Protein AF-A0A1D6LW05-F1 (afdb_monomer_lite)

Foldseek 3Di:
DDDPVVVVVVVVVVVVVPPPPPPPPPPDPLDPDQDDPVCVVSNVVNVVVPDPPDDFDKDWDWDKDFDDCPDPVVVVQVCVCCVVPVCVVVPDPVVVDTDIDIGTDWIWGDDDPPGTDTDDPCCVVVPPD

pLDDT: mean 74.73, std 19.34, range [39.0, 96.81]

Organism: Zea mays (NCBI:txid4577)

Structure (mmCIF, N/CA/C/O backbone):
data_AF-A0A1D6LW05-F1
#
_entry.id   AF-A0A1D6LW05-F1
#
loop_
_atom_site.group_PDB
_atom_site.id
_atom_site.type_symbol
_atom_site.label_atom_id
_atom_site.label_alt_id
_atom_site.label_comp_id
_atom_site.label_asym_id
_atom_site.label_entity_id
_atom_site.label_seq_id
_atom_site.pdbx_PDB_ins_code
_atom_site.Cartn_x
_atom_site.Cartn_y
_atom_site.Cartn_z
_atom_site.occupancy
_atom_site.B_iso_or_equiv
_atom_site.auth_seq_id
_atom_site.auth_comp_id
_atom_site.auth_asym_id
_atom_site.auth_atom_id
_atom_site.pdbx_PDB_model_num
ATOM 1 N N . MET A 1 1 ? -79.691 5.436 10.954 1.00 48.62 1 MET A N 1
ATOM 2 C CA . MET A 1 1 ? -79.821 6.422 9.859 1.00 48.62 1 MET A CA 1
ATOM 3 C C . MET A 1 1 ? -78.956 7.618 10.227 1.00 48.62 1 MET A C 1
ATOM 5 O O . MET A 1 1 ? -79.292 8.324 11.165 1.00 48.62 1 MET A O 1
ATOM 9 N N . ILE A 1 2 ? -77.781 7.745 9.608 1.00 49.88 2 ILE A N 1
ATOM 10 C CA . ILE A 1 2 ? -76.783 8.776 9.936 1.00 49.88 2 ILE A CA 1
ATOM 11 C C . ILE A 1 2 ? -77.099 10.020 9.095 1.00 49.88 2 ILE A C 1
ATOM 13 O O . ILE A 1 2 ? -77.334 9.902 7.895 1.00 49.88 2 ILE A O 1
ATOM 17 N N . SER A 1 3 ? -77.164 11.189 9.737 1.00 55.28 3 SER A N 1
ATOM 18 C CA . SER A 1 3 ? -77.530 12.464 9.103 1.00 55.28 3 SER A CA 1
ATOM 19 C C . SER A 1 3 ? -76.555 12.853 7.972 1.00 55.28 3 SER A C 1
ATOM 21 O O . SER A 1 3 ? -75.348 12.636 8.130 1.00 55.28 3 SER A O 1
ATOM 23 N N . PRO A 1 4 ? -77.028 13.485 6.874 1.00 55.66 4 PRO A N 1
ATOM 24 C CA . PRO A 1 4 ? -76.196 13.926 5.743 1.00 55.66 4 PRO A CA 1
ATOM 25 C C . PRO A 1 4 ? -74.994 14.800 6.136 1.00 55.66 4 PRO A C 1
ATOM 27 O O . PRO A 1 4 ? -73.990 14.830 5.426 1.00 55.66 4 PRO A O 1
ATOM 30 N N . ALA A 1 5 ? -75.057 15.466 7.294 1.00 54.94 5 ALA A N 1
ATOM 31 C CA . ALA A 1 5 ? -73.980 16.308 7.811 1.00 54.94 5 ALA A CA 1
ATOM 32 C C . ALA A 1 5 ? -72.704 15.523 8.184 1.00 54.94 5 ALA A C 1
ATOM 34 O O . ALA A 1 5 ? -71.603 16.063 8.090 1.00 54.94 5 ALA A O 1
ATOM 35 N N . HIS A 1 6 ? -72.814 14.241 8.552 1.00 50.94 6 HIS A N 1
ATOM 36 C CA . HIS A 1 6 ? -71.648 13.434 8.932 1.00 50.94 6 HIS A CA 1
ATOM 37 C C . HIS A 1 6 ? -70.903 12.828 7.732 1.00 50.94 6 HIS A C 1
ATOM 39 O O . HIS A 1 6 ? -69.702 12.577 7.834 1.00 50.94 6 HIS A O 1
ATOM 45 N N . LEU A 1 7 ? -71.557 12.658 6.574 1.00 50.62 7 LEU A N 1
ATOM 46 C CA . LEU A 1 7 ? -70.873 12.224 5.346 1.00 50.62 7 LEU A CA 1
ATOM 47 C C . LEU A 1 7 ? -69.998 13.335 4.744 1.00 50.62 7 LEU A C 1
ATOM 49 O O . LEU A 1 7 ? -68.934 13.047 4.197 1.00 50.62 7 LEU A O 1
ATOM 53 N N . ALA A 1 8 ? -70.407 14.599 4.880 1.00 50.34 8 ALA A N 1
ATOM 54 C CA . ALA A 1 8 ? -69.641 15.734 4.366 1.00 50.34 8 ALA A CA 1
ATOM 55 C C . ALA A 1 8 ? -68.303 15.920 5.106 1.00 50.34 8 ALA A C 1
ATOM 57 O O . ALA A 1 8 ? -67.286 16.233 4.487 1.00 50.34 8 ALA A O 1
ATOM 58 N N . PHE A 1 9 ? -68.272 15.653 6.416 1.00 49.72 9 PHE A N 1
ATOM 59 C CA . PHE A 1 9 ? -67.049 15.783 7.212 1.00 49.72 9 PHE A CA 1
ATOM 60 C C . PHE A 1 9 ? -66.037 14.659 6.926 1.00 49.72 9 PHE A C 1
ATOM 62 O O . PHE A 1 9 ? -64.832 14.904 6.874 1.00 49.72 9 PHE A O 1
ATOM 69 N N . ALA A 1 10 ? -66.515 13.438 6.658 1.00 51.19 10 ALA A N 1
ATOM 70 C CA . ALA A 1 10 ? -65.657 12.310 6.290 1.00 51.19 10 ALA A CA 1
ATOM 71 C C . ALA A 1 10 ? -65.035 12.468 4.887 1.00 51.19 10 ALA A C 1
ATOM 73 O O . ALA A 1 10 ? -63.874 12.108 4.685 1.00 51.19 10 ALA A O 1
ATOM 74 N N . ALA A 1 11 ? -65.762 13.059 3.931 1.00 50.94 11 ALA A N 1
ATOM 75 C CA . ALA A 1 11 ? -65.242 13.319 2.586 1.00 50.94 11 ALA A CA 1
ATOM 76 C C . ALA A 1 11 ? -64.167 14.425 2.566 1.00 50.94 11 ALA A C 1
ATOM 78 O O . ALA A 1 11 ? -63.179 14.307 1.842 1.00 50.94 11 ALA A O 1
ATOM 79 N N . ALA A 1 12 ? -64.305 15.460 3.402 1.00 49.50 12 ALA A N 1
ATOM 80 C CA . ALA A 1 12 ? -63.306 16.525 3.515 1.00 49.50 12 ALA A CA 1
ATOM 81 C C . ALA A 1 12 ? -62.000 16.047 4.181 1.00 49.50 12 ALA A C 1
ATOM 83 O O . ALA A 1 12 ? -60.914 16.470 3.786 1.00 49.50 12 ALA A O 1
ATOM 84 N N . PHE A 1 13 ? -62.076 15.113 5.135 1.00 42.78 13 PHE A N 1
ATOM 85 C CA . PHE A 1 13 ? -60.886 14.583 5.809 1.00 42.78 13 PHE A CA 1
ATOM 86 C C . PHE A 1 13 ? -60.072 13.623 4.919 1.00 42.78 13 PHE A C 1
ATOM 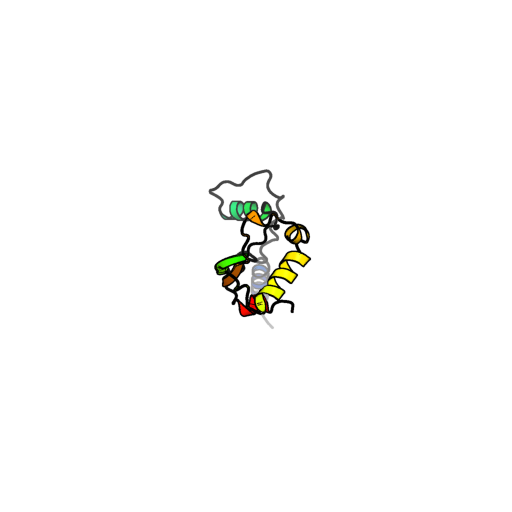88 O O . PHE A 1 13 ? -58.846 13.579 5.002 1.00 42.78 13 PHE A O 1
ATOM 95 N N . LEU A 1 14 ? -60.728 12.908 3.998 1.00 41.69 14 LEU A N 1
ATOM 96 C CA . LEU A 1 14 ? -60.069 12.010 3.038 1.00 41.69 14 LEU A CA 1
ATOM 97 C C . LEU A 1 14 ? -59.466 12.721 1.814 1.00 41.69 14 LEU A C 1
ATOM 99 O O . LEU A 1 14 ? -58.608 12.137 1.149 1.00 41.69 14 LEU A O 1
ATOM 103 N N . LEU A 1 15 ? -59.844 13.974 1.533 1.00 40.84 15 LEU A N 1
ATOM 104 C CA . LEU A 1 15 ? -59.234 14.762 0.453 1.00 40.84 15 LEU A CA 1
ATOM 105 C C . LEU A 1 15 ? -57.953 15.500 0.885 1.00 40.84 15 LEU A C 1
ATOM 107 O O . LEU A 1 15 ? -57.097 15.767 0.048 1.00 40.84 15 LEU A O 1
ATOM 111 N N . VAL A 1 16 ? -57.784 15.781 2.183 1.00 47.56 16 VAL A N 1
ATOM 112 C CA . VAL A 1 16 ? -56.595 16.476 2.723 1.00 47.56 16 VAL A CA 1
ATOM 113 C C . VAL A 1 16 ? -55.407 15.526 2.939 1.00 47.56 16 VAL A C 1
ATOM 115 O O . VAL A 1 16 ? -54.256 15.949 2.897 1.00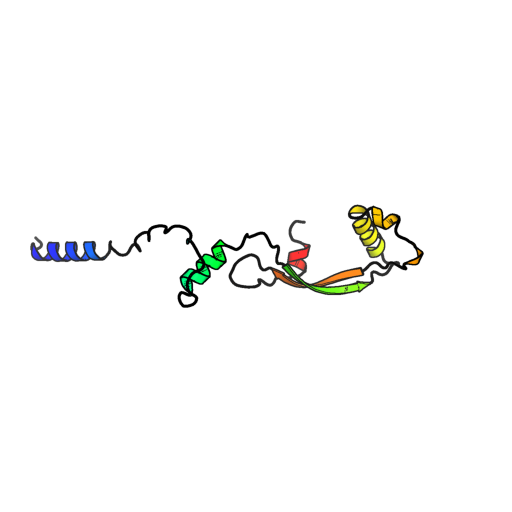 47.56 16 VAL A O 1
ATOM 118 N N . VAL A 1 17 ? -55.649 14.220 3.098 1.00 45.75 17 VAL A N 1
ATOM 119 C CA . VAL A 1 17 ? -54.585 13.235 3.397 1.00 45.75 17 VAL A CA 1
ATOM 120 C C . VAL A 1 17 ? -54.002 12.569 2.135 1.00 45.75 17 VAL A C 1
ATOM 122 O O . VAL A 1 17 ? -53.021 11.836 2.215 1.00 45.75 17 VAL A O 1
ATOM 125 N N . ARG A 1 18 ? -54.525 12.859 0.933 1.00 40.62 18 ARG A N 1
ATOM 126 C CA . ARG A 1 18 ? -53.946 12.377 -0.342 1.00 40.62 18 ARG A CA 1
ATOM 127 C C . ARG A 1 18 ? -53.048 13.383 -1.074 1.00 40.62 18 ARG A C 1
ATOM 129 O O . ARG A 1 18 ? -52.501 13.033 -2.115 1.00 40.62 18 ARG A O 1
ATOM 136 N N . SER A 1 19 ? -52.832 14.586 -0.542 1.00 42.75 19 SER A N 1
ATOM 137 C CA . SER A 1 19 ? -52.003 15.624 -1.185 1.00 42.75 19 SER A CA 1
ATOM 138 C C . SER A 1 19 ? -50.597 15.788 -0.591 1.00 42.75 19 SER A C 1
ATOM 140 O O . SER A 1 19 ? -49.963 16.819 -0.791 1.00 42.75 19 SER A O 1
ATOM 142 N N . SER A 1 20 ? -50.084 14.780 0.116 1.00 45.75 20 SER A N 1
ATOM 143 C CA . SER A 1 20 ? -48.708 14.757 0.635 1.00 45.75 20 SER A CA 1
ATOM 144 C C . SER A 1 20 ? -47.909 13.544 0.154 1.00 45.75 20 SER A C 1
ATOM 146 O O . SER A 1 20 ? -47.030 13.043 0.850 1.00 45.75 20 SER A O 1
ATOM 148 N N . ALA A 1 21 ? -48.130 13.112 -1.089 1.00 43.59 21 ALA A N 1
ATOM 149 C CA . ALA A 1 21 ? -46.968 12.691 -1.860 1.00 43.59 21 ALA A CA 1
ATOM 150 C C . ALA A 1 21 ? -46.183 13.981 -2.141 1.00 43.59 21 ALA A C 1
ATOM 152 O O . ALA A 1 21 ? -46.785 14.905 -2.699 1.00 43.59 21 ALA A O 1
ATOM 153 N N . PRO A 1 22 ? -44.899 14.117 -1.752 1.00 43.97 22 PRO A N 1
ATOM 154 C CA . PRO A 1 22 ? -44.088 15.181 -2.317 1.00 43.97 22 PRO A CA 1
ATOM 155 C C . PRO A 1 22 ? -44.199 14.989 -3.823 1.00 43.97 22 PRO A C 1
ATOM 157 O O . PRO A 1 22 ? -43.804 13.942 -4.344 1.00 43.97 22 PRO A O 1
ATOM 160 N N . GLY A 1 23 ? -44.875 15.932 -4.488 1.00 39.00 23 GLY A N 1
ATOM 161 C CA . GLY A 1 23 ? -45.067 15.882 -5.926 1.00 39.00 23 GLY A CA 1
ATOM 162 C C . GLY A 1 23 ? -43.715 15.572 -6.530 1.00 39.00 23 GLY A C 1
ATOM 163 O O . GLY A 1 23 ? -42.718 16.132 -6.067 1.00 39.00 23 GLY A O 1
ATOM 164 N N . ALA A 1 24 ? -43.675 14.626 -7.469 1.00 48.41 24 ALA A N 1
ATOM 165 C CA . ALA A 1 24 ? -42.490 14.362 -8.260 1.00 48.41 24 ALA A CA 1
ATOM 166 C C . ALA A 1 24 ? -42.004 15.719 -8.770 1.00 48.41 24 ALA A C 1
ATOM 168 O O . ALA A 1 24 ? -42.574 16.287 -9.703 1.00 48.41 24 ALA A O 1
ATOM 169 N N . ALA A 1 25 ? -41.033 16.295 -8.057 1.00 43.66 25 ALA A N 1
ATOM 170 C CA . ALA A 1 25 ? -40.428 17.548 -8.418 1.00 43.66 25 ALA A CA 1
ATOM 171 C C . ALA A 1 25 ? -39.794 17.210 -9.746 1.00 43.66 25 ALA A C 1
ATOM 173 O O . ALA A 1 25 ? -38.901 16.361 -9.790 1.00 43.66 25 ALA A O 1
ATOM 174 N N . ALA A 1 26 ? -40.387 17.767 -10.804 1.00 43.66 26 ALA A N 1
ATOM 175 C CA . ALA A 1 26 ? -39.979 17.586 -12.178 1.00 43.66 26 ALA A CA 1
ATOM 176 C C . ALA A 1 26 ? -38.466 17.411 -12.203 1.00 43.66 26 ALA A C 1
ATOM 178 O O . ALA A 1 26 ? -37.759 18.254 -11.641 1.00 43.66 26 ALA A O 1
ATOM 179 N N . ALA A 1 27 ? -37.996 16.293 -12.757 1.00 45.53 27 ALA A N 1
ATOM 180 C CA . ALA A 1 27 ? -36.585 16.078 -13.010 1.00 45.53 27 ALA A CA 1
ATOM 181 C C . ALA A 1 27 ? -36.105 17.267 -13.852 1.00 45.53 27 ALA A C 1
ATOM 183 O O . ALA A 1 27 ? -36.297 17.309 -15.065 1.00 45.53 27 ALA A O 1
ATOM 184 N N . ARG A 1 28 ? -35.607 18.303 -13.171 1.00 48.00 28 ARG A N 1
ATOM 185 C CA . ARG A 1 28 ? -35.069 19.500 -13.796 1.00 48.00 28 ARG A CA 1
ATOM 186 C C . ARG A 1 28 ? -33.749 19.081 -14.435 1.00 48.00 28 ARG A C 1
ATOM 188 O O . ARG A 1 28 ? -33.012 18.312 -13.809 1.00 48.00 28 ARG A O 1
ATOM 195 N N . PRO A 1 29 ? -33.480 19.533 -15.668 1.00 46.72 29 PRO A N 1
ATOM 196 C CA . PRO A 1 29 ? -32.302 19.121 -16.411 1.00 46.72 29 PRO A CA 1
ATOM 197 C C . PRO A 1 29 ? -31.036 19.370 -15.588 1.00 46.72 29 PRO A C 1
ATOM 199 O O . PRO A 1 29 ? -30.965 20.316 -14.801 1.00 46.72 29 PRO A O 1
ATOM 202 N N . ILE A 1 30 ? -30.067 18.466 -15.744 1.00 55.00 30 ILE A N 1
ATOM 203 C CA . ILE A 1 30 ? -28.737 18.550 -15.139 1.00 55.00 30 ILE A CA 1
ATOM 204 C C . ILE A 1 30 ? -28.156 19.915 -15.538 1.00 55.00 30 ILE A C 1
ATOM 206 O O . ILE A 1 30 ? -27.950 20.176 -16.715 1.00 55.00 30 ILE A O 1
ATOM 210 N N . PHE A 1 31 ? -28.024 20.787 -14.536 1.00 52.06 31 PHE A N 1
ATOM 211 C CA . PHE A 1 31 ? -27.786 22.230 -14.612 1.00 52.06 31 PHE A CA 1
ATOM 212 C C . PHE A 1 31 ? -26.784 22.680 -15.696 1.00 52.06 31 PHE A C 1
ATOM 214 O O . PHE A 1 31 ? -25.661 22.181 -15.732 1.00 52.06 31 PHE A O 1
ATOM 221 N N . ASP A 1 32 ? -27.138 23.728 -16.455 1.00 59.94 32 ASP A N 1
ATOM 222 C CA . ASP A 1 32 ? -26.296 24.443 -17.444 1.00 59.94 32 ASP A CA 1
ATOM 223 C C . ASP A 1 32 ? -25.096 25.213 -16.828 1.00 59.94 32 ASP A C 1
ATOM 225 O O . ASP A 1 32 ? -24.519 26.110 -17.444 1.00 59.94 32 ASP A O 1
ATOM 229 N N . GLY A 1 33 ? -24.693 24.902 -15.591 1.00 69.19 33 GLY A N 1
ATOM 230 C CA . GLY A 1 33 ? -23.588 25.578 -14.912 1.00 69.19 33 GLY A CA 1
ATOM 231 C C . GLY A 1 33 ? -23.491 25.280 -13.415 1.00 69.19 33 GLY A C 1
ATOM 232 O O . GLY A 1 33 ? -24.344 24.613 -12.830 1.00 69.19 33 GLY A O 1
ATOM 233 N N . LYS A 1 34 ? -22.420 25.780 -12.785 1.00 79.12 34 LYS A N 1
ATOM 234 C CA . LYS A 1 34 ? -22.187 25.670 -11.337 1.00 79.12 34 LYS A CA 1
ATOM 235 C C . LYS A 1 34 ? -23.222 26.501 -10.554 1.00 79.12 34 LYS A C 1
ATOM 237 O O . LYS A 1 34 ? -23.288 27.706 -10.791 1.00 79.12 34 LYS A O 1
ATOM 242 N N . PRO A 1 35 ? -23.981 25.910 -9.606 1.00 84.00 35 PRO A N 1
ATOM 243 C CA . PRO A 1 35 ? -24.932 26.642 -8.770 1.00 84.00 35 PRO A CA 1
ATOM 244 C C . PRO A 1 35 ? -24.271 27.721 -7.906 1.00 84.00 35 PRO A C 1
ATOM 246 O O . PRO A 1 35 ? -23.073 27.656 -7.612 1.00 84.00 35 PRO A O 1
ATOM 249 N N . SER A 1 36 ? -25.071 28.695 -7.461 1.00 78.62 36 SER A N 1
ATOM 250 C CA . SER A 1 36 ? -24.613 29.731 -6.530 1.00 78.62 36 SER A CA 1
ATOM 251 C C . SER A 1 36 ? -24.132 29.105 -5.210 1.00 78.62 36 SER A C 1
ATOM 253 O O . SER A 1 36 ? -24.819 28.229 -4.674 1.00 78.62 36 SER A O 1
ATOM 255 N N . PRO A 1 37 ? -23.021 29.581 -4.609 1.00 70.44 37 PRO A N 1
ATOM 256 C CA . PRO A 1 37 ? -22.550 29.095 -3.309 1.00 70.44 37 PRO A CA 1
ATOM 257 C C . PRO A 1 37 ? -23.566 29.251 -2.169 1.00 70.44 37 PRO A C 1
ATOM 259 O O . PRO A 1 37 ? -23.503 28.513 -1.189 1.00 70.44 37 PRO A O 1
ATOM 262 N N . SER 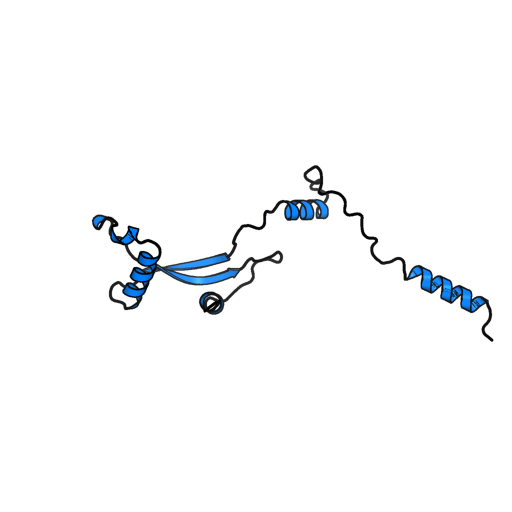A 1 38 ? -24.508 30.194 -2.289 1.00 78.12 38 SER A N 1
ATOM 263 C CA . SER A 1 38 ? -25.591 30.383 -1.317 1.00 78.12 38 SER A CA 1
ATOM 264 C C . SER A 1 38 ? -26.626 29.249 -1.335 1.00 78.12 38 SER A C 1
ATOM 266 O O . SER A 1 38 ? -27.388 29.096 -0.383 1.00 78.12 38 SER A O 1
ATOM 268 N N . GLU A 1 39 ? -26.643 28.417 -2.379 1.00 79.50 39 GLU A N 1
ATOM 269 C CA . GLU A 1 39 ? -27.564 27.294 -2.541 1.00 79.50 39 GLU A CA 1
ATOM 270 C C . GLU A 1 39 ? -26.869 25.970 -2.199 1.00 79.50 39 GLU A C 1
ATOM 272 O O . GLU A 1 39 ? -26.503 25.174 -3.072 1.00 79.50 39 GLU A O 1
ATOM 277 N N . ALA A 1 40 ? -26.685 25.717 -0.901 1.00 71.38 40 ALA A N 1
ATOM 278 C CA . ALA A 1 40 ? -25.920 24.573 -0.398 1.00 71.38 40 ALA A CA 1
ATOM 279 C C . ALA A 1 40 ? -26.402 23.220 -0.960 1.00 71.38 40 ALA A C 1
ATOM 281 O O . ALA A 1 40 ? -25.595 22.389 -1.375 1.00 71.38 40 ALA A O 1
ATOM 282 N N . THR A 1 41 ? -27.719 23.003 -1.042 1.00 73.31 41 THR A N 1
ATOM 283 C CA . THR A 1 41 ? -28.300 21.750 -1.554 1.00 73.31 41 THR A CA 1
ATOM 284 C C . THR A 1 41 ? -28.076 21.563 -3.057 1.00 73.31 41 THR A C 1
ATOM 286 O O . THR A 1 41 ? -27.798 20.446 -3.498 1.00 73.31 41 THR A O 1
ATOM 289 N N . ALA A 1 42 ? -28.178 22.631 -3.853 1.00 74.06 42 ALA A N 1
ATOM 290 C CA . ALA A 1 42 ? -27.936 22.571 -5.295 1.00 74.06 42 ALA A CA 1
ATOM 291 C C . ALA A 1 42 ? -26.444 22.360 -5.586 1.00 74.06 42 ALA A C 1
ATOM 293 O O . ALA A 1 42 ? -26.092 21.493 -6.385 1.00 74.06 42 ALA A O 1
ATOM 294 N N . THR A 1 43 ? -25.570 23.062 -4.859 1.00 74.81 43 THR A N 1
ATOM 295 C CA . THR A 1 43 ? -24.113 22.894 -4.936 1.00 74.81 43 THR A CA 1
ATOM 296 C C . THR A 1 43 ? -23.693 21.470 -4.566 1.00 74.81 43 THR A C 1
ATOM 298 O O . THR A 1 43 ? -22.912 20.858 -5.290 1.00 74.81 43 THR A O 1
ATOM 30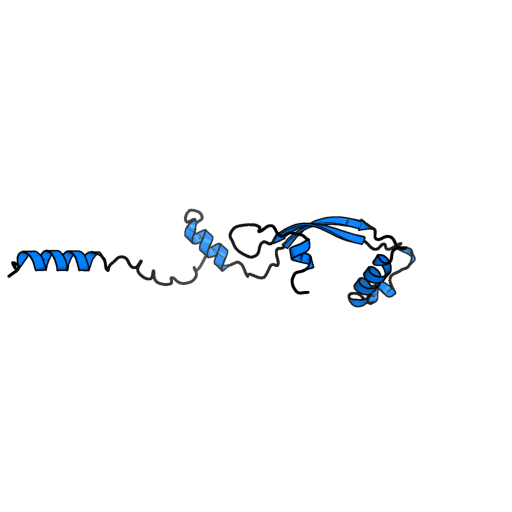1 N N . ALA A 1 44 ? -24.255 20.895 -3.496 1.00 71.38 44 ALA A N 1
ATOM 302 C CA . ALA A 1 44 ? -23.973 19.516 -3.094 1.00 71.38 44 ALA A CA 1
ATOM 303 C C . ALA A 1 44 ? -24.385 18.495 -4.171 1.00 71.38 44 ALA A C 1
ATOM 305 O O . ALA A 1 44 ? -23.624 17.582 -4.487 1.00 71.38 44 ALA A O 1
ATOM 306 N N . ARG A 1 45 ? -25.565 18.674 -4.780 1.00 76.12 45 ARG A N 1
ATOM 307 C CA . ARG A 1 45 ? -26.053 17.818 -5.875 1.00 76.12 45 ARG A CA 1
ATOM 308 C C . ARG A 1 45 ? -25.207 17.953 -7.143 1.00 76.12 45 ARG A C 1
ATOM 310 O O . ARG A 1 45 ? -24.890 16.945 -7.765 1.00 76.12 45 ARG A O 1
ATOM 317 N N . TRP A 1 46 ? -24.804 19.171 -7.497 1.00 77.88 46 TRP A N 1
ATOM 318 C CA . TRP A 1 46 ? -23.942 19.452 -8.647 1.00 77.88 46 TRP A CA 1
ATOM 319 C C . TRP A 1 46 ? -22.522 18.888 -8.471 1.00 77.88 46 TRP A C 1
ATOM 321 O O . TRP A 1 46 ? -21.965 18.323 -9.411 1.00 77.88 46 TRP A O 1
ATOM 331 N N . LEU A 1 47 ? -21.949 18.969 -7.263 1.00 66.88 47 LEU A N 1
ATOM 332 C CA . LEU A 1 47 ? -20.669 18.329 -6.932 1.00 66.88 47 LEU A CA 1
ATOM 333 C C . LEU A 1 47 ? -20.766 16.801 -7.023 1.00 66.88 47 LEU A C 1
ATOM 335 O O . LEU A 1 47 ? -19.898 16.162 -7.610 1.00 66.88 47 LEU A O 1
ATOM 339 N N . ALA A 1 48 ? -21.839 16.212 -6.487 1.00 69.75 48 ALA A N 1
ATOM 340 C CA . ALA A 1 48 ? -22.065 14.770 -6.562 1.00 69.75 48 ALA A CA 1
ATOM 341 C C . ALA A 1 48 ? -22.224 14.270 -8.009 1.00 69.75 48 ALA A C 1
ATOM 343 O O . ALA A 1 48 ? -21.751 13.181 -8.322 1.00 69.75 48 ALA A O 1
ATOM 344 N N . ALA A 1 49 ? -22.846 15.070 -8.883 1.00 70.56 49 ALA A N 1
ATOM 345 C CA . ALA A 1 49 ? -23.063 14.740 -10.292 1.00 70.56 49 ALA A CA 1
ATOM 346 C C . ALA A 1 49 ? -21.798 14.842 -11.168 1.00 70.56 49 ALA A C 1
ATOM 348 O O . ALA A 1 49 ? -21.745 14.212 -12.219 1.00 70.56 49 ALA A O 1
ATOM 349 N N . GLN A 1 50 ? -20.785 15.612 -10.756 1.00 67.19 50 GLN A N 1
ATOM 350 C CA . GLN A 1 50 ? -19.526 15.762 -11.505 1.00 67.19 50 GLN A CA 1
ATOM 351 C C . GLN A 1 50 ? -18.425 14.794 -11.096 1.00 67.19 50 GLN A C 1
ATOM 353 O O . GLN A 1 50 ? -17.428 14.670 -11.806 1.00 67.19 50 GLN A O 1
ATOM 358 N N . ASN A 1 51 ? -18.568 14.118 -9.960 1.00 57.44 51 ASN A N 1
ATOM 359 C CA . ASN A 1 51 ? -17.586 13.130 -9.554 1.00 57.44 51 ASN A CA 1
ATOM 360 C C . ASN A 1 51 ? -17.772 11.878 -10.412 1.00 57.44 51 ASN A C 1
ATOM 362 O O . ASN A 1 51 ? -18.698 11.096 -10.206 1.00 57.44 51 ASN A O 1
ATOM 366 N N . THR A 1 52 ? -16.881 11.675 -11.379 1.00 50.06 52 THR A N 1
ATOM 367 C CA . THR A 1 52 ? -16.689 10.374 -12.011 1.00 50.06 52 THR A CA 1
ATOM 368 C C . THR A 1 52 ? -16.219 9.409 -10.921 1.00 50.06 52 THR A C 1
ATOM 370 O O . THR A 1 52 ? -15.104 9.506 -10.410 1.00 50.06 52 THR A O 1
ATOM 373 N N . TRP A 1 53 ? -17.104 8.511 -10.483 1.00 46.41 53 TRP A N 1
ATOM 374 C CA . TRP A 1 53 ? -16.826 7.510 -9.449 1.00 46.41 53 TRP A CA 1
ATOM 375 C C . TRP A 1 53 ? -15.832 6.468 -9.978 1.00 46.41 53 TRP A C 1
ATOM 377 O O . TRP A 1 53 ? -16.207 5.374 -10.382 1.00 46.41 53 TRP A O 1
ATOM 387 N N . GLY A 1 54 ? -14.555 6.843 -10.020 1.00 49.19 54 GLY A N 1
ATOM 388 C CA . GLY A 1 54 ? -13.453 6.022 -10.521 1.00 49.19 54 GLY A CA 1
ATOM 389 C C . GLY A 1 54 ? -12.206 6.059 -9.642 1.00 49.19 54 GLY A C 1
ATOM 390 O O . GLY A 1 54 ? -11.142 5.656 -10.096 1.00 49.19 54 GLY A O 1
ATOM 391 N N . VAL A 1 55 ? -12.297 6.539 -8.397 1.00 46.59 55 VAL A N 1
ATOM 392 C CA . VAL A 1 55 ? -11.133 6.610 -7.503 1.00 46.59 55 VAL A CA 1
ATOM 393 C C . VAL A 1 55 ? -11.298 5.610 -6.364 1.00 46.59 55 VAL A C 1
ATOM 395 O O . VAL A 1 55 ? -12.053 5.825 -5.413 1.00 46.59 55 VAL A O 1
ATOM 398 N N . LEU A 1 56 ? -10.579 4.492 -6.484 1.00 48.16 56 LEU A N 1
ATOM 399 C CA . LEU A 1 56 ? -10.251 3.610 -5.366 1.00 48.16 56 LEU A CA 1
ATOM 400 C C . LEU A 1 56 ? -9.725 4.448 -4.196 1.00 48.16 56 LEU A C 1
ATOM 402 O O . LEU A 1 56 ? -8.799 5.236 -4.365 1.00 48.16 56 LEU A O 1
ATOM 406 N N . ARG A 1 57 ? -10.293 4.268 -3.003 1.00 58.78 57 ARG A N 1
ATOM 407 C CA . ARG A 1 57 ? -9.985 5.118 -1.844 1.00 58.78 57 ARG A CA 1
ATOM 408 C C . ARG A 1 57 ? -9.912 4.308 -0.548 1.00 58.78 57 ARG A C 1
ATOM 410 O O . ARG A 1 57 ? -10.673 4.474 0.401 1.00 58.78 57 ARG A O 1
ATOM 417 N N . HIS A 1 58 ? -8.969 3.380 -0.537 1.00 63.44 58 HIS A N 1
ATOM 418 C CA . HIS A 1 58 ? -8.534 2.751 0.702 1.00 63.44 58 HIS A CA 1
ATOM 419 C C . HIS A 1 58 ? -7.416 3.618 1.276 1.00 63.44 58 HIS A C 1
ATOM 421 O O . HIS A 1 58 ? -6.420 3.857 0.593 1.00 63.44 58 HIS A O 1
ATOM 427 N N . LEU A 1 59 ? -7.589 4.110 2.501 1.00 71.38 59 LEU A N 1
ATOM 428 C CA . LEU A 1 59 ? -6.507 4.736 3.250 1.00 71.38 59 LEU A CA 1
ATOM 429 C C . LEU A 1 59 ? -5.881 3.668 4.145 1.00 71.38 59 LEU A C 1
ATOM 431 O O . LEU A 1 59 ? -6.561 3.075 4.984 1.00 71.38 59 LEU A O 1
ATOM 435 N N . LEU A 1 60 ? -4.592 3.418 3.933 1.00 77.31 60 LEU A N 1
ATOM 436 C CA . LEU A 1 60 ? -3.813 2.433 4.671 1.00 77.31 60 LEU A CA 1
ATOM 437 C C . LEU A 1 60 ? -2.773 3.163 5.516 1.00 77.31 60 LEU A C 1
ATOM 439 O O . LEU A 1 60 ? -1.962 3.919 4.985 1.00 77.31 60 LEU A O 1
ATOM 443 N N . PHE A 1 61 ? -2.783 2.900 6.817 1.00 81.62 61 PHE A N 1
ATOM 444 C CA . PHE A 1 61 ? -1.677 3.229 7.706 1.00 81.62 61 PHE A CA 1
ATOM 445 C C . PHE A 1 61 ? -0.868 1.957 7.931 1.00 81.62 61 PHE A C 1
ATOM 447 O O . PHE A 1 61 ? -1.405 0.935 8.369 1.00 81.62 61 PHE A O 1
ATOM 454 N N . LEU A 1 62 ? 0.409 2.013 7.567 1.00 90.69 62 LEU A N 1
ATOM 455 C CA . LEU A 1 62 ? 1.285 0.852 7.539 1.00 90.69 62 LEU A CA 1
ATOM 456 C C . LEU A 1 62 ? 2.718 1.219 7.913 1.00 90.69 62 LEU A C 1
ATOM 458 O O . LEU A 1 62 ? 3.149 2.356 7.724 1.00 90.69 62 LEU A O 1
ATOM 462 N N . GLN A 1 63 ? 3.452 0.219 8.390 1.00 89.25 63 GLN A N 1
ATOM 463 C CA . GLN A 1 63 ? 4.889 0.283 8.628 1.00 89.25 63 GLN A CA 1
ATOM 464 C C . GLN A 1 63 ? 5.624 -0.552 7.587 1.00 89.25 63 GLN A C 1
ATOM 466 O O . GLN A 1 63 ? 5.231 -1.678 7.279 1.00 89.25 63 GLN A O 1
ATOM 471 N N . LEU A 1 64 ? 6.725 -0.021 7.060 1.00 91.94 64 LEU A N 1
ATOM 472 C CA . LEU A 1 64 ? 7.626 -0.800 6.219 1.00 91.94 64 LEU A CA 1
ATOM 473 C C . LEU A 1 64 ? 8.607 -1.561 7.105 1.00 91.94 64 LEU A C 1
ATOM 475 O O . LEU A 1 64 ? 9.395 -0.957 7.831 1.00 91.94 64 LEU A O 1
ATOM 479 N N . LYS A 1 65 ? 8.597 -2.890 7.006 1.00 94.38 65 LYS A N 1
ATOM 480 C CA . LYS A 1 65 ? 9.592 -3.745 7.655 1.00 94.38 65 LYS A CA 1
ATOM 481 C C . LYS A 1 65 ? 10.423 -4.473 6.621 1.00 94.38 65 LYS A C 1
ATOM 483 O O . LYS A 1 65 ? 9.907 -4.981 5.631 1.00 94.38 65 LYS A O 1
ATOM 488 N N . MET A 1 66 ? 11.729 -4.510 6.848 1.00 94.88 66 MET A N 1
ATOM 489 C CA . MET A 1 66 ? 12.629 -5.284 6.004 1.00 94.88 66 MET A CA 1
ATOM 490 C C . MET A 1 66 ? 12.348 -6.771 6.212 1.00 94.88 66 MET A C 1
ATOM 492 O O . MET A 1 66 ? 12.205 -7.218 7.349 1.00 94.88 66 MET A O 1
ATOM 496 N N . VAL A 1 67 ? 12.261 -7.523 5.119 1.00 95.81 67 VAL A N 1
ATOM 497 C CA . VAL A 1 67 ? 12.143 -8.980 5.184 1.00 95.81 67 VAL A CA 1
ATOM 498 C C . VAL A 1 67 ? 13.527 -9.559 5.453 1.00 95.81 67 VAL A C 1
ATOM 500 O O . VAL A 1 67 ? 14.493 -9.212 4.769 1.00 95.81 67 VAL A O 1
ATOM 503 N N . ASP A 1 68 ? 13.619 -10.443 6.442 1.00 93.94 68 ASP A N 1
ATOM 504 C CA . ASP A 1 68 ? 14.841 -11.193 6.707 1.00 93.94 68 ASP A CA 1
ATOM 505 C C . ASP A 1 68 ? 15.101 -12.179 5.563 1.00 93.94 68 ASP A C 1
ATOM 507 O O . ASP A 1 68 ? 14.294 -13.071 5.301 1.00 93.94 68 ASP A O 1
ATOM 511 N N . LEU A 1 69 ? 16.244 -12.026 4.897 1.00 89.25 69 LEU A N 1
ATOM 512 C CA . LEU A 1 69 ? 16.652 -12.837 3.752 1.00 89.25 69 LEU A CA 1
ATOM 513 C C . LEU A 1 69 ? 16.906 -14.309 4.103 1.00 89.25 69 LEU A C 1
ATOM 515 O O . LEU A 1 69 ? 16.959 -15.121 3.181 1.00 89.25 69 LEU A O 1
ATOM 519 N N . GLN A 1 70 ? 17.076 -14.646 5.386 1.00 91.44 70 GLN A N 1
ATOM 520 C CA . GLN A 1 70 ? 17.242 -16.026 5.854 1.00 91.44 70 GLN A CA 1
ATOM 521 C C . GLN A 1 70 ? 15.918 -16.700 6.244 1.00 91.44 70 GLN A C 1
ATOM 523 O O . GLN A 1 70 ? 15.900 -17.893 6.543 1.00 91.44 70 GLN A O 1
ATOM 528 N N . SER A 1 71 ? 14.808 -15.961 6.236 1.00 94.06 71 SER A N 1
ATOM 529 C CA . SER A 1 71 ? 13.495 -16.488 6.604 1.00 94.06 71 SER A CA 1
ATOM 530 C C . SER A 1 71 ? 12.794 -17.187 5.434 1.00 94.06 71 SER A C 1
ATOM 532 O O . SER A 1 71 ? 13.018 -16.863 4.267 1.00 94.06 71 SER A O 1
ATOM 534 N N . SER A 1 72 ? 11.858 -18.091 5.739 1.00 91.19 72 SER A N 1
ATOM 535 C CA . SER A 1 72 ? 10.978 -18.709 4.732 1.00 91.19 72 SER A CA 1
ATOM 536 C C . SER A 1 72 ? 10.064 -17.696 4.024 1.00 91.19 72 SER A C 1
ATOM 538 O O . SER A 1 72 ? 9.620 -17.931 2.900 1.00 91.19 72 SER A O 1
ATOM 540 N N . GLU A 1 73 ? 9.809 -16.541 4.648 1.00 94.12 73 GLU A N 1
ATOM 541 C CA . GLU A 1 73 ? 9.068 -15.426 4.053 1.00 94.12 73 GLU A CA 1
ATOM 542 C C . GLU A 1 73 ? 9.824 -14.806 2.867 1.00 94.12 73 GLU A C 1
ATOM 544 O O . GLU A 1 73 ? 9.192 -14.337 1.920 1.00 94.12 73 GLU A O 1
ATOM 549 N N . ALA A 1 74 ? 11.163 -14.845 2.863 1.00 94.38 74 ALA A N 1
ATOM 550 C CA . ALA A 1 74 ? 11.969 -14.262 1.793 1.00 94.38 74 ALA A CA 1
ATOM 551 C C . ALA A 1 74 ? 11.724 -14.930 0.437 1.00 94.38 74 ALA A C 1
ATOM 553 O O . ALA A 1 74 ? 11.633 -14.238 -0.578 1.00 94.38 74 ALA A O 1
ATOM 554 N N . ASP A 1 75 ? 11.597 -16.255 0.406 1.00 94.19 75 ASP A N 1
ATOM 555 C CA . ASP A 1 75 ? 11.356 -16.993 -0.836 1.00 94.19 75 ASP A CA 1
ATOM 556 C C . ASP A 1 75 ? 9.952 -16.723 -1.374 1.00 94.19 75 ASP A C 1
ATOM 558 O O . ASP A 1 75 ? 9.765 -16.511 -2.576 1.00 94.19 75 ASP A O 1
ATOM 562 N N . LEU A 1 76 ? 8.976 -16.629 -0.469 1.00 94.94 76 LEU A N 1
ATOM 563 C CA . LEU A 1 76 ? 7.603 -16.259 -0.793 1.00 94.94 76 LEU A CA 1
ATOM 564 C C . LEU A 1 76 ? 7.540 -14.834 -1.362 1.00 94.94 76 LEU A C 1
ATOM 566 O O . LEU A 1 76 ? 6.934 -14.609 -2.411 1.00 94.94 76 LEU A O 1
ATOM 570 N N . ALA A 1 77 ? 8.229 -13.884 -0.726 1.00 94.81 77 ALA A N 1
ATOM 571 C CA . ALA A 1 77 ? 8.285 -12.495 -1.164 1.00 94.81 77 ALA A CA 1
ATOM 572 C C . ALA A 1 77 ? 8.990 -12.341 -2.520 1.00 94.81 77 ALA A C 1
ATOM 574 O O . ALA A 1 77 ? 8.475 -11.655 -3.402 1.00 94.81 77 ALA A O 1
ATOM 575 N N . LYS A 1 78 ? 10.124 -13.023 -2.734 1.00 94.19 78 LYS A N 1
ATOM 576 C CA . LYS A 1 78 ? 10.812 -13.058 -4.037 1.00 94.19 78 LYS A CA 1
ATOM 577 C C . LYS A 1 78 ? 9.916 -13.642 -5.122 1.00 94.19 78 LYS A C 1
ATOM 579 O O . LYS A 1 78 ? 9.810 -13.061 -6.196 1.00 94.19 78 LYS A O 1
ATOM 584 N N . SER A 1 79 ? 9.258 -14.767 -4.842 1.00 95.12 79 SER A N 1
ATOM 585 C CA . SER A 1 79 ? 8.369 -15.421 -5.803 1.00 95.12 79 SER A CA 1
ATOM 586 C C . SER A 1 79 ? 7.191 -14.519 -6.176 1.00 95.12 79 SER A C 1
ATOM 588 O O . SER A 1 79 ? 6.918 -14.327 -7.362 1.00 95.12 79 SER A O 1
ATOM 590 N N . ALA A 1 80 ? 6.550 -13.878 -5.193 1.00 94.81 80 ALA A N 1
ATOM 591 C CA . ALA A 1 80 ? 5.467 -12.927 -5.431 1.00 94.81 80 ALA A CA 1
ATOM 592 C C . ALA A 1 80 ? 5.929 -11.721 -6.268 1.00 94.81 80 ALA A C 1
ATOM 594 O O . ALA A 1 80 ? 5.274 -11.379 -7.256 1.00 94.81 80 ALA A O 1
ATOM 595 N N . LEU A 1 81 ? 7.077 -11.123 -5.922 1.00 95.12 81 LEU A N 1
ATOM 596 C CA . LEU A 1 81 ? 7.655 -9.997 -6.658 1.00 95.12 81 LEU A CA 1
ATOM 597 C C . LEU A 1 81 ? 7.986 -10.382 -8.098 1.00 95.12 81 LEU A C 1
ATOM 599 O O . LEU A 1 81 ? 7.504 -9.740 -9.020 1.00 95.12 81 LEU A O 1
ATOM 603 N N . PHE A 1 82 ? 8.736 -11.461 -8.311 1.00 95.12 82 PHE A N 1
ATOM 604 C CA . PHE A 1 82 ? 9.191 -11.871 -9.641 1.00 95.12 82 PHE A CA 1
ATOM 605 C C . PHE A 1 82 ? 8.083 -12.442 -10.526 1.00 95.12 82 PHE A C 1
ATOM 607 O O . PHE A 1 82 ? 8.216 -12.445 -11.747 1.00 95.12 82 PHE A O 1
ATOM 614 N N . THR A 1 83 ? 6.995 -12.935 -9.932 1.00 96.81 83 THR A N 1
ATOM 615 C CA . THR A 1 83 ? 5.805 -13.351 -10.685 1.00 96.81 83 THR A CA 1
ATOM 616 C C . THR A 1 83 ? 5.048 -12.139 -11.227 1.00 96.81 83 THR A C 1
ATOM 618 O O . THR A 1 83 ? 4.522 -12.193 -12.335 1.00 96.81 83 THR A O 1
ATOM 621 N N . LYS A 1 84 ? 4.985 -11.040 -10.464 1.00 96.75 84 LYS A N 1
ATOM 622 C CA . LYS A 1 84 ? 4.313 -9.798 -10.883 1.00 96.75 84 LYS A CA 1
ATOM 623 C C . LYS A 1 84 ? 5.209 -8.882 -11.718 1.00 96.75 84 LYS A C 1
ATOM 625 O O . LYS A 1 84 ? 4.701 -8.209 -12.607 1.00 96.75 84 LYS A O 1
ATOM 630 N N . HIS A 1 85 ? 6.509 -8.905 -11.447 1.00 95.88 85 HIS A N 1
ATOM 631 C CA . HIS A 1 85 ? 7.544 -8.069 -12.050 1.00 95.88 85 HIS A CA 1
ATOM 632 C C . HIS A 1 85 ? 8.755 -8.927 -12.453 1.00 95.88 85 HIS A C 1
ATOM 634 O O . HIS A 1 85 ? 9.776 -8.936 -11.752 1.00 95.88 85 HIS A O 1
ATOM 640 N N . PRO A 1 86 ? 8.661 -9.709 -13.546 1.00 96.62 86 PRO A N 1
ATOM 641 C CA . PRO A 1 86 ? 9.744 -10.584 -13.993 1.00 96.62 86 PRO A CA 1
ATOM 642 C C . PRO A 1 86 ? 11.074 -9.856 -14.230 1.00 96.62 86 PRO A C 1
ATOM 644 O O . PRO A 1 86 ? 12.129 -10.441 -13.994 1.00 96.62 86 PRO A O 1
ATOM 647 N N . GLU A 1 87 ? 11.025 -8.581 -14.625 1.00 95.81 87 GLU A N 1
ATOM 648 C CA . GLU A 1 87 ? 12.177 -7.707 -14.859 1.00 95.81 87 GLU A CA 1
ATOM 649 C C . GLU A 1 87 ? 13.080 -7.539 -13.629 1.00 95.81 87 GLU A C 1
ATOM 651 O O . GLU A 1 87 ? 14.280 -7.307 -13.771 1.00 95.81 87 GLU A O 1
ATOM 656 N N . MET A 1 88 ? 12.539 -7.705 -12.415 1.00 95.44 88 MET A N 1
ATOM 657 C CA . MET A 1 88 ? 13.307 -7.588 -11.171 1.00 95.44 88 MET A CA 1
ATOM 658 C C . MET A 1 88 ? 14.400 -8.657 -11.034 1.00 95.44 88 MET A C 1
ATOM 660 O O . MET A 1 88 ? 15.343 -8.464 -10.267 1.00 95.44 88 MET A O 1
ATOM 664 N N . LYS A 1 89 ? 14.306 -9.772 -11.774 1.00 93.00 89 LYS A N 1
ATOM 665 C CA . LYS A 1 89 ? 15.343 -10.819 -11.800 1.00 93.00 89 LYS A CA 1
ATOM 666 C C . LYS A 1 89 ? 16.659 -10.318 -12.397 1.00 93.00 89 LYS A C 1
ATOM 668 O O . LYS A 1 89 ? 17.723 -10.773 -11.981 1.00 93.00 89 LYS A O 1
ATOM 673 N N . ASP A 1 90 ? 16.566 -9.368 -13.324 1.00 95.19 90 ASP A N 1
ATOM 674 C CA . ASP A 1 90 ? 17.693 -8.852 -14.102 1.00 95.19 90 ASP A CA 1
ATOM 675 C C . ASP A 1 90 ? 18.161 -7.471 -13.617 1.00 95.19 90 ASP A C 1
ATOM 677 O O . ASP A 1 90 ? 19.023 -6.841 -14.232 1.00 95.19 90 ASP A O 1
ATOM 681 N N . TRP A 1 91 ? 17.612 -6.976 -12.502 1.00 94.69 91 TRP A N 1
ATOM 682 C CA . TRP A 1 91 ? 18.005 -5.688 -11.941 1.00 94.69 91 TRP A CA 1
ATOM 683 C C . TRP A 1 91 ? 19.496 -5.647 -11.549 1.00 94.69 91 TRP A C 1
ATOM 685 O O . TRP A 1 91 ? 20.064 -6.656 -11.114 1.00 94.69 91 TRP A O 1
ATOM 695 N N . PRO A 1 92 ? 20.153 -4.472 -11.648 1.00 96.38 92 PRO A N 1
ATOM 696 C CA . PRO A 1 92 ? 21.578 -4.345 -11.363 1.00 96.38 92 PRO A CA 1
ATOM 697 C C . PRO A 1 92 ? 21.934 -4.752 -9.928 1.00 96.38 92 PRO A C 1
ATOM 699 O O . PRO A 1 92 ? 21.422 -4.205 -8.949 1.00 96.38 92 PRO A O 1
ATOM 702 N N . LYS A 1 93 ? 22.874 -5.692 -9.784 1.00 90.94 93 LYS A N 1
ATOM 703 C CA . LYS A 1 93 ? 23.275 -6.236 -8.471 1.00 90.94 93 LYS A CA 1
ATOM 704 C C . LYS A 1 93 ? 23.987 -5.213 -7.579 1.00 90.94 93 LYS A C 1
ATOM 706 O O . LYS A 1 93 ? 23.951 -5.329 -6.358 1.00 90.94 93 LYS A O 1
ATOM 711 N N . ASN A 1 94 ? 24.616 -4.204 -8.174 1.00 95.44 94 ASN A N 1
ATOM 712 C CA . ASN A 1 94 ? 25.361 -3.151 -7.481 1.00 95.44 94 ASN A CA 1
ATOM 713 C C . ASN A 1 94 ? 24.468 -2.089 -6.809 1.00 95.44 94 ASN A C 1
ATOM 715 O O . ASN A 1 94 ? 24.991 -1.178 -6.181 1.00 95.44 94 ASN A O 1
ATOM 719 N N . HIS A 1 95 ? 23.139 -2.184 -6.925 1.00 93.38 95 HIS A N 1
ATOM 720 C CA . HIS A 1 95 ? 22.200 -1.233 -6.311 1.00 93.38 95 HIS A CA 1
ATOM 721 C C . HIS A 1 95 ? 21.696 -1.673 -4.924 1.00 93.38 95 HIS A C 1
ATOM 723 O O . HIS A 1 95 ? 20.911 -0.960 -4.305 1.00 93.38 95 HIS A O 1
ATOM 729 N N . HIS A 1 96 ? 22.141 -2.831 -4.416 1.00 91.25 96 HIS A N 1
ATOM 730 C CA . HIS A 1 96 ? 21.824 -3.320 -3.066 1.00 91.25 96 HIS A CA 1
ATOM 731 C C . HIS A 1 96 ? 20.320 -3.322 -2.726 1.00 91.25 96 HIS A C 1
ATOM 733 O O . HIS A 1 96 ? 19.927 -2.956 -1.615 1.00 91.25 96 HIS A O 1
ATOM 739 N N . PHE A 1 97 ? 19.476 -3.735 -3.678 1.00 91.94 97 PHE A N 1
ATOM 740 C CA . PHE A 1 97 ? 18.032 -3.834 -3.472 1.00 91.94 97 PHE A CA 1
ATOM 741 C C . PHE A 1 97 ? 17.690 -4.729 -2.275 1.00 91.94 97 PHE A C 1
ATOM 743 O O . PHE A 1 97 ? 18.292 -5.784 -2.067 1.00 91.94 97 PHE A O 1
ATOM 750 N N . LYS A 1 98 ? 16.691 -4.306 -1.497 1.00 92.44 98 LYS A N 1
ATOM 751 C CA . LYS A 1 98 ? 16.184 -5.024 -0.324 1.00 92.44 98 LYS A CA 1
ATOM 752 C C . LYS A 1 98 ? 14.685 -5.225 -0.463 1.00 92.44 98 LYS A C 1
ATOM 754 O O . LYS A 1 98 ? 13.992 -4.379 -1.024 1.00 92.44 98 LYS A O 1
ATOM 759 N N . ILE A 1 99 ? 14.196 -6.334 0.075 1.00 93.94 99 ILE A N 1
ATOM 760 C CA . ILE A 1 99 ? 12.770 -6.643 0.090 1.00 93.94 99 ILE A CA 1
ATOM 761 C C . ILE A 1 99 ? 12.181 -6.100 1.387 1.00 93.94 99 ILE A C 1
ATOM 763 O O . ILE A 1 99 ? 12.689 -6.368 2.477 1.00 93.94 99 ILE A O 1
ATOM 767 N N . PHE A 1 100 ? 11.101 -5.341 1.255 1.00 94.94 100 PHE A N 1
ATOM 768 C CA . PHE A 1 100 ? 10.319 -4.837 2.373 1.00 94.94 100 PHE A CA 1
ATOM 769 C C . PHE A 1 100 ? 8.898 -5.368 2.271 1.00 94.94 100 PHE A C 1
ATOM 771 O O . PHE A 1 100 ? 8.362 -5.537 1.175 1.00 94.94 100 PHE A O 1
ATOM 778 N N . LYS A 1 101 ? 8.289 -5.597 3.428 1.00 93.25 101 LYS A N 1
ATOM 779 C CA . LYS A 1 101 ? 6.867 -5.873 3.569 1.00 93.25 101 LYS A CA 1
ATOM 780 C C . LYS A 1 101 ? 6.173 -4.695 4.231 1.00 93.25 101 LYS A C 1
ATOM 782 O O . LYS A 1 101 ? 6.775 -3.961 5.015 1.00 93.25 101 LYS A O 1
ATOM 787 N N . MET A 1 102 ? 4.898 -4.541 3.909 1.00 92.31 102 MET A N 1
ATOM 788 C CA . MET A 1 102 ? 4.015 -3.590 4.567 1.00 92.31 102 MET A CA 1
ATOM 789 C C . MET A 1 102 ? 3.279 -4.314 5.689 1.00 92.31 102 MET A C 1
ATOM 791 O O . MET A 1 102 ? 2.512 -5.238 5.428 1.00 92.31 102 MET A O 1
ATOM 795 N N . GLU A 1 103 ? 3.508 -3.899 6.928 1.00 91.38 103 GLU A N 1
ATOM 796 C CA . GLU A 1 103 ? 2.685 -4.309 8.058 1.00 91.38 103 GLU A CA 1
ATOM 797 C C . GLU A 1 103 ? 1.534 -3.328 8.209 1.00 91.38 103 GLU A C 1
ATOM 799 O O . GLU A 1 103 ? 1.737 -2.146 8.481 1.00 91.38 103 GLU A O 1
ATOM 804 N N . ILE A 1 104 ? 0.325 -3.820 7.963 1.00 90.69 104 ILE A N 1
ATOM 805 C CA . ILE A 1 104 ? -0.879 -3.001 7.959 1.00 90.69 104 ILE A CA 1
ATOM 806 C C . ILE A 1 104 ? -1.387 -2.868 9.393 1.00 90.69 104 ILE A C 1
ATOM 808 O O . ILE A 1 104 ? -1.723 -3.869 10.023 1.00 90.69 104 ILE A O 1
ATOM 812 N N . GLU A 1 105 ? -1.464 -1.635 9.887 1.00 89.31 105 GLU A N 1
ATOM 813 C CA . GLU A 1 105 ? -1.937 -1.342 11.242 1.00 89.31 105 GLU A CA 1
ATOM 814 C C . GLU A 1 105 ? -3.410 -0.940 11.233 1.00 89.31 105 GLU A C 1
ATOM 816 O O . GLU A 1 105 ? -4.230 -1.547 11.917 1.00 89.31 105 GLU A O 1
ATOM 821 N N . ASN A 1 106 ? -3.757 0.068 10.426 1.00 87.12 106 ASN A N 1
ATOM 822 C CA . ASN A 1 106 ? -5.118 0.585 10.335 1.00 87.12 106 ASN A CA 1
ATOM 823 C C . ASN A 1 106 ? -5.543 0.716 8.878 1.00 87.12 106 ASN A C 1
ATOM 825 O O . ASN A 1 106 ? -4.789 1.207 8.033 1.00 87.12 106 ASN A O 1
ATOM 829 N N . ILE A 1 107 ? -6.784 0.326 8.603 1.00 89.19 107 ILE A N 1
ATOM 830 C CA . ILE A 1 107 ? -7.373 0.417 7.275 1.00 89.19 107 ILE A CA 1
ATOM 831 C C . ILE A 1 107 ? -8.692 1.160 7.381 1.00 89.19 107 ILE A C 1
ATOM 833 O O . ILE A 1 107 ? -9.573 0.796 8.160 1.00 89.19 107 ILE A O 1
ATOM 837 N N . PHE A 1 108 ? -8.834 2.185 6.553 1.00 88.62 108 PHE A N 1
ATOM 838 C CA . PHE A 1 108 ? -10.077 2.912 6.397 1.00 88.62 108 PHE A CA 1
ATOM 839 C C . PHE A 1 108 ? -10.552 2.760 4.963 1.00 88.62 108 PHE A C 1
ATOM 841 O O . PHE A 1 108 ? -9.963 3.299 4.021 1.00 88.62 108 PHE A O 1
ATOM 848 N N . LEU A 1 109 ? -11.637 2.012 4.809 1.00 84.62 109 LEU A N 1
ATOM 849 C CA . LEU A 1 109 ? -1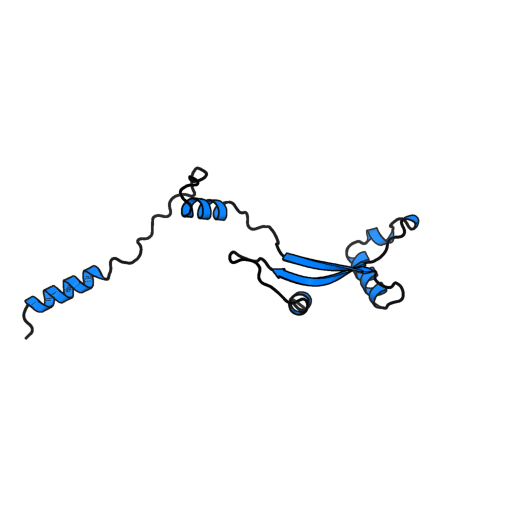2.347 1.911 3.554 1.00 84.62 109 LEU A CA 1
ATOM 850 C C . LEU A 1 109 ? -13.254 3.122 3.432 1.00 84.62 109 LEU A C 1
ATOM 852 O O . LEU A 1 109 ? -14.192 3.293 4.206 1.00 84.62 109 LEU A O 1
ATOM 856 N N . ILE A 1 110 ? -13.016 3.946 2.428 1.00 82.44 110 ILE A N 1
ATOM 857 C CA . ILE A 1 110 ? -14.023 4.900 2.006 1.00 82.44 110 ILE A CA 1
ATOM 858 C C . ILE A 1 110 ? -14.659 4.228 0.774 1.00 82.44 110 ILE A C 1
ATOM 860 O O . ILE A 1 110 ? -13.992 3.954 -0.214 1.00 82.44 110 ILE A O 1
ATOM 864 N N . ASP A 1 111 ? -15.939 3.863 0.820 1.00 76.50 111 ASP A N 1
ATOM 865 C CA . ASP A 1 111 ? -16.642 3.167 -0.286 1.00 76.50 111 ASP A CA 1
ATOM 866 C C . ASP A 1 111 ? -17.892 3.920 -0.783 1.00 76.50 111 ASP A C 1
ATOM 868 O O . ASP A 1 111 ? -18.076 4.048 -1.991 1.00 76.50 111 ASP A O 1
ATOM 872 N N . TRP A 1 112 ? -18.579 4.676 0.090 1.00 73.44 112 TRP A N 1
ATOM 873 C CA . TRP A 1 112 ? -19.544 5.725 -0.286 1.00 73.44 112 TRP A CA 1
ATOM 874 C C . TRP A 1 112 ? -19.433 7.059 0.505 1.00 73.44 112 TRP A C 1
ATOM 876 O O . TRP A 1 112 ? -18.438 7.321 1.190 1.00 73.44 112 TRP A O 1
ATOM 886 N N . PHE A 1 113 ? -20.435 7.940 0.371 1.00 77.31 113 PHE A N 1
ATOM 887 C CA . PHE A 1 113 ? -20.673 9.024 1.334 1.00 77.31 113 PHE A CA 1
ATOM 888 C C . PHE A 1 113 ? -20.871 8.452 2.749 1.00 77.31 113 PHE A C 1
ATOM 890 O O . PHE A 1 113 ? -21.240 7.290 2.906 1.00 77.31 113 PHE A O 1
ATOM 897 N N . GLY A 1 114 ? -20.674 9.282 3.778 1.00 82.25 114 GLY A N 1
ATOM 898 C CA . GLY A 1 114 ? -20.798 8.860 5.182 1.00 82.25 114 GLY A CA 1
ATOM 899 C C . GLY A 1 114 ? -19.464 8.651 5.904 1.00 82.25 114 GLY A C 1
ATOM 900 O O . GLY A 1 114 ? -19.464 8.276 7.070 1.00 82.25 114 GLY A O 1
ATOM 901 N N . GLY A 1 115 ? -18.341 8.954 5.245 1.00 84.56 115 GLY A N 1
ATOM 902 C CA . GLY A 1 115 ? -17.013 8.946 5.859 1.00 84.56 115 GLY A CA 1
ATOM 903 C C . GLY A 1 1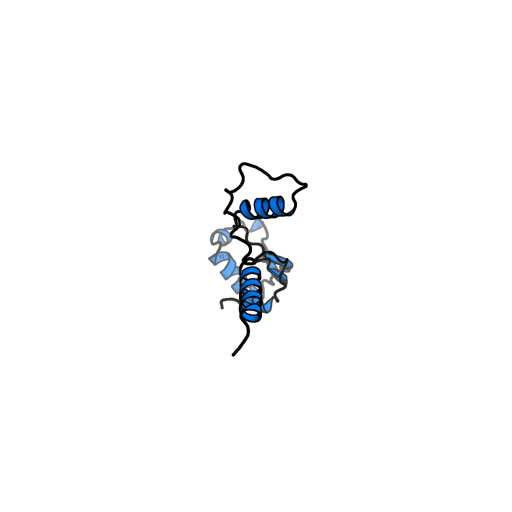15 ? -16.300 7.588 5.800 1.00 84.56 115 GLY A C 1
ATOM 904 O O . GLY A 1 115 ? -16.777 6.661 5.143 1.00 84.56 115 GLY A O 1
ATOM 905 N N . PRO A 1 116 ? -15.115 7.488 6.425 1.00 87.94 116 PRO A N 1
ATOM 906 C CA . PRO A 1 116 ? -14.318 6.268 6.439 1.00 87.94 116 PRO A CA 1
ATOM 907 C C . PRO A 1 116 ? -14.947 5.175 7.309 1.00 87.94 116 PRO A C 1
ATOM 909 O O . PRO A 1 116 ? -15.321 5.414 8.456 1.00 87.94 116 PRO A O 1
ATOM 912 N N . LYS A 1 117 ? -14.993 3.954 6.778 1.00 88.38 117 LYS A N 1
ATOM 913 C CA . LYS A 1 117 ? -15.363 2.732 7.493 1.00 88.38 117 LYS A CA 1
ATOM 914 C C . LYS A 1 117 ? -14.083 2.017 7.942 1.00 88.38 117 LYS A C 1
ATOM 916 O O . LYS A 1 117 ? -13.310 1.594 7.077 1.00 88.38 117 LYS A O 1
ATOM 921 N N . PRO A 1 118 ? -13.813 1.898 9.253 1.00 90.00 118 PRO A N 1
ATOM 922 C CA . PRO A 1 118 ? -12.667 1.133 9.723 1.00 90.00 118 PRO A CA 1
ATOM 923 C C . PRO A 1 118 ? -12.875 -0.351 9.405 1.00 90.00 118 PRO A C 1
ATOM 925 O O . PRO A 1 118 ? -13.956 -0.889 9.645 1.00 90.00 118 PRO A O 1
ATOM 928 N N . ILE A 1 119 ? -11.842 -1.003 8.876 1.00 90.62 119 ILE A N 1
ATOM 929 C CA . ILE A 1 119 ? -11.802 -2.460 8.700 1.00 90.62 119 ILE A CA 1
ATOM 930 C C . ILE A 1 119 ? -10.540 -3.005 9.367 1.00 90.62 119 ILE A C 1
ATOM 932 O O . ILE A 1 119 ? -9.498 -2.343 9.372 1.00 90.62 119 ILE A O 1
ATOM 936 N N . SER A 1 120 ? -10.624 -4.196 9.960 1.00 91.38 120 SER A N 1
ATOM 937 C CA . SER A 1 120 ? -9.445 -4.810 10.572 1.00 91.38 120 SER A CA 1
ATOM 938 C C . SER A 1 120 ? -8.485 -5.349 9.500 1.00 91.38 120 SER A C 1
ATOM 940 O O . SER A 1 120 ? -8.920 -5.733 8.408 1.00 91.38 120 SER A O 1
ATOM 942 N N . PRO A 1 121 ? -7.179 -5.460 9.804 1.00 90.56 121 PRO A N 1
ATOM 943 C CA . PRO A 1 121 ? -6.231 -6.125 8.914 1.00 90.56 121 PRO A CA 1
ATOM 944 C C . PRO A 1 121 ? -6.636 -7.561 8.555 1.00 90.56 121 PRO A C 1
ATOM 946 O O . PRO A 1 121 ? -6.481 -7.960 7.405 1.00 90.56 121 PRO A O 1
ATOM 949 N N . SER A 1 122 ? -7.206 -8.320 9.500 1.00 91.00 122 SER A N 1
ATOM 950 C CA . SER A 1 122 ? -7.694 -9.681 9.234 1.00 91.00 122 SER A CA 1
ATOM 951 C C . SER A 1 122 ? -8.817 -9.688 8.201 1.00 91.00 122 SER A C 1
ATOM 953 O O . SER A 1 122 ? -8.711 -10.389 7.200 1.00 91.00 122 SER A O 1
ATOM 955 N N . GLN A 1 123 ? -9.830 -8.831 8.375 1.00 89.69 123 GLN A N 1
ATOM 956 C CA . GLN A 1 123 ? -10.930 -8.694 7.422 1.00 89.69 123 GLN A CA 1
ATOM 957 C C . GLN A 1 123 ? -10.417 -8.373 6.020 1.00 89.69 123 GLN A C 1
ATOM 959 O O . GLN A 1 123 ? -10.894 -8.954 5.056 1.00 89.69 123 GLN A O 1
ATOM 964 N N . TYR A 1 124 ? -9.428 -7.486 5.897 1.00 87.44 124 TYR A N 1
ATOM 965 C CA . TYR A 1 124 ? -8.841 -7.135 4.605 1.00 87.44 124 TYR A CA 1
ATOM 966 C C . TYR A 1 124 ? -8.046 -8.284 3.966 1.00 87.44 124 TYR A C 1
ATOM 968 O O . TYR A 1 124 ? -8.160 -8.510 2.765 1.00 87.44 124 TYR A O 1
ATOM 976 N N . LEU A 1 125 ? -7.244 -9.014 4.746 1.00 87.75 125 LEU A N 1
ATOM 977 C CA . LEU A 1 125 ? -6.385 -10.091 4.234 1.00 87.75 125 LEU A CA 1
ATOM 978 C C . LEU A 1 125 ? -7.143 -11.397 3.949 1.00 87.75 125 LEU A C 1
ATOM 980 O O . LEU A 1 125 ? -6.663 -12.226 3.172 1.00 87.75 125 LEU A O 1
ATOM 984 N N . GLU A 1 126 ? -8.287 -11.605 4.593 1.00 88.06 126 GLU A N 1
ATOM 985 C CA . GLU A 1 126 ? -9.149 -12.778 4.409 1.00 88.06 126 GLU A CA 1
ATOM 986 C C . GLU A 1 126 ? -10.233 -12.546 3.350 1.00 88.06 126 GLU A C 1
ATOM 988 O O . GLU A 1 126 ? -10.813 -13.502 2.839 1.00 88.06 126 GLU A O 1
ATOM 993 N N . PHE A 1 127 ? -10.493 -11.292 2.975 1.00 76.94 127 PHE A N 1
ATOM 994 C CA . PHE A 1 127 ? -11.499 -10.965 1.974 1.00 76.94 127 PHE A CA 1
ATOM 995 C C . PHE A 1 127 ? -11.159 -11.581 0.604 1.00 76.94 127 PHE A C 1
ATOM 997 O O . PHE A 1 127 ? -10.192 -11.186 -0.047 1.00 76.94 127 PHE A O 1
ATOM 1004 N N . GLY A 1 128 ? -11.982 -12.529 0.145 1.00 59.69 128 GLY A N 1
ATOM 1005 C CA . GLY A 1 128 ? -11.877 -13.135 -1.189 1.00 59.69 128 GLY A CA 1
ATOM 1006 C C . GLY A 1 128 ? -10.865 -14.280 -1.328 1.00 59.69 128 GLY A C 1
ATOM 1007 O O . GLY A 1 128 ? -10.536 -14.634 -2.462 1.00 59.69 128 GLY A O 1
ATOM 1008 N N . ARG A 1 129 ? -10.371 -14.836 -0.214 1.00 55.66 129 ARG A N 1
ATOM 1009 C CA . ARG A 1 129 ? -9.666 -16.129 -0.189 1.00 55.66 129 ARG A CA 1
ATOM 1010 C C . ARG A 1 129 ? -10.619 -17.309 -0.049 1.00 55.66 129 ARG A C 1
ATOM 1012 O O . ARG A 1 129 ? -11.705 -17.125 0.543 1.00 55.66 129 ARG A O 1
#

Radius of gyration: 30.77 Å; chains: 1; bounding box: 105×49×29 Å

Secondary structure (DSSP, 8-state):
---HHHHHHHHHHHHHTTS-S--------S-SSPPPTT-HHHHHHHHHHH--S----EEEEEEEEEPPTTSHHHHHHHHHHHHH-GGGGGS-GGG----EEEEEEEEEE--SSS--EEE-HHHHHHTT-

InterPro domains:
  IPR012349 FMN-binding split barrel [G3DSA:2.30.110.10] (59-127)
  IPR055343 CREG-like, beta-barrel [PF13883] (65-125)

Sequence (129 aa):
MISPAHLAFAAAFLLVVRSSAPGAAAARPIFDGKPSPSEATATARWLAAQNTWGVLRHLLFLQLKMVDLQSSEADLAKSALFTKHPEMKDWPKNHHFKIFKMEIENIFLIDWFGGPKPISPSQYLEFGR